Protein AF-A0A8T4LJY1-F1 (afdb_monomer_lite)

pLDDT: mean 81.95, std 10.61, range [46.09, 95.94]

Structure (mmCIF, N/CA/C/O backbone):
data_AF-A0A8T4LJY1-F1
#
_entry.id   AF-A0A8T4LJY1-F1
#
loop_
_atom_site.group_PDB
_atom_site.id
_atom_site.type_symbol
_atom_site.label_atom_id
_atom_site.label_alt_id
_atom_site.label_comp_id
_atom_site.label_asym_id
_atom_site.label_entity_id
_atom_site.label_seq_id
_atom_site.pdbx_PDB_ins_code
_atom_site.Cartn_x
_atom_site.Cartn_y
_atom_site.Cartn_z
_atom_site.occupancy
_atom_site.B_iso_or_equiv
_atom_site.auth_seq_id
_atom_site.auth_comp_id
_atom_site.auth_asym_id
_atom_site.auth_atom_id
_atom_site.pdbx_PDB_model_num
ATOM 1 N N . MET A 1 1 ? -2.243 -20.403 40.899 1.00 57.94 1 MET A N 1
ATOM 2 C CA . MET A 1 1 ? -3.491 -20.649 40.138 1.00 57.94 1 MET A CA 1
ATOM 3 C C . MET A 1 1 ? -4.524 -19.524 40.239 1.00 57.94 1 MET A C 1
ATOM 5 O O . MET A 1 1 ? -4.535 -18.719 39.328 1.00 57.94 1 MET A O 1
ATOM 9 N N . GLN A 1 2 ? -5.347 -19.365 41.292 1.00 60.19 2 GLN A N 1
ATOM 10 C CA . GLN A 1 2 ? -6.443 -18.359 41.253 1.00 60.19 2 GLN A CA 1
ATOM 11 C C . GLN A 1 2 ? -6.016 -16.874 41.193 1.00 60.19 2 GLN A C 1
ATOM 13 O O . GLN A 1 2 ? -6.820 -16.034 40.785 1.00 60.19 2 GLN A O 1
ATOM 18 N N . LYS A 1 3 ? -4.784 -16.526 41.600 1.00 62.94 3 LYS A N 1
ATOM 19 C CA . LYS A 1 3 ? -4.251 -15.155 41.474 1.00 62.94 3 LYS A CA 1
ATOM 20 C C . LYS A 1 3 ? -3.808 -14.835 40.042 1.00 62.94 3 LYS A C 1
ATOM 22 O O . LYS A 1 3 ? -4.249 -13.823 39.515 1.00 62.94 3 LYS A O 1
ATOM 27 N N . GLU A 1 4 ? -3.064 -15.735 39.393 1.00 66.62 4 GLU A N 1
ATOM 28 C CA . GLU A 1 4 ? -2.692 -15.605 37.973 1.00 66.62 4 GLU A CA 1
ATOM 29 C C . GLU A 1 4 ? -3.928 -15.485 37.086 1.00 66.62 4 GLU A C 1
ATOM 31 O O . GLU A 1 4 ? -4.027 -14.550 36.304 1.00 66.62 4 GLU A O 1
ATOM 36 N N . THR A 1 5 ? -4.921 -16.369 37.240 1.00 67.12 5 THR A N 1
ATOM 37 C CA . THR A 1 5 ? -6.132 -16.330 36.403 1.00 67.12 5 THR A CA 1
ATOM 38 C C . THR A 1 5 ? -6.880 -14.998 36.532 1.00 67.12 5 THR A C 1
ATOM 40 O O . THR A 1 5 ? -7.398 -14.491 35.542 1.00 67.12 5 THR A O 1
ATOM 43 N N . ARG A 1 6 ? -6.900 -14.386 37.726 1.00 69.38 6 ARG A N 1
ATOM 44 C CA . ARG A 1 6 ? -7.495 -13.055 37.933 1.00 69.38 6 ARG A CA 1
ATOM 45 C C . ARG A 1 6 ? -6.689 -11.946 37.258 1.00 69.38 6 ARG A C 1
ATOM 47 O O . ARG A 1 6 ? -7.280 -11.057 36.656 1.00 69.38 6 ARG A O 1
ATOM 54 N N . GLU A 1 7 ? -5.365 -12.014 37.328 1.00 64.56 7 GLU A N 1
ATOM 55 C CA . GLU A 1 7 ? -4.468 -11.078 36.643 1.00 64.56 7 GLU A CA 1
ATOM 56 C C . GLU A 1 7 ? -4.617 -11.140 35.119 1.00 64.56 7 GLU A C 1
ATOM 58 O O . GLU A 1 7 ? -4.731 -10.099 34.472 1.00 64.56 7 GLU A O 1
ATOM 63 N N . TYR A 1 8 ? -4.710 -12.346 34.550 1.00 60.50 8 TYR A N 1
ATOM 64 C CA . TYR A 1 8 ? -4.959 -12.543 33.120 1.00 60.50 8 TYR A CA 1
ATOM 65 C C . TYR A 1 8 ? -6.284 -11.907 32.671 1.00 60.50 8 TYR A C 1
ATOM 67 O O . TYR A 1 8 ? -6.311 -11.204 31.662 1.00 60.50 8 TYR A O 1
ATOM 75 N N . VAL A 1 9 ? -7.371 -12.086 33.432 1.00 63.09 9 VAL A N 1
ATOM 76 C CA . VAL A 1 9 ? -8.691 -11.509 33.104 1.00 63.09 9 VAL A CA 1
ATOM 77 C C . VAL A 1 9 ? -8.678 -9.978 33.194 1.00 63.09 9 VAL A C 1
ATOM 79 O O . VAL A 1 9 ? -9.158 -9.306 32.283 1.00 63.09 9 VAL A O 1
ATOM 82 N N . ILE A 1 10 ? -8.062 -9.411 34.237 1.00 64.81 10 ILE A N 1
ATOM 83 C CA . ILE A 1 10 ? -7.921 -7.951 34.396 1.00 64.81 10 ILE A CA 1
ATOM 84 C C . ILE A 1 10 ? -7.108 -7.344 33.243 1.00 64.81 10 ILE A C 1
ATOM 86 O O . ILE A 1 10 ? -7.405 -6.237 32.784 1.00 64.81 10 ILE A O 1
ATOM 90 N N . ASN A 1 11 ? -6.089 -8.058 32.759 1.00 68.38 11 ASN A N 1
ATOM 91 C CA . ASN A 1 11 ? -5.282 -7.612 31.630 1.00 68.38 11 ASN A CA 1
ATOM 92 C C . ASN A 1 11 ? -6.096 -7.607 30.324 1.00 68.38 11 ASN A C 1
ATOM 94 O O . ASN A 1 11 ? -6.055 -6.630 29.582 1.00 68.38 11 ASN A O 1
ATOM 98 N N . ILE A 1 12 ? -6.920 -8.634 30.090 1.00 66.44 12 ILE A N 1
ATOM 99 C CA . ILE A 1 12 ? -7.816 -8.707 28.922 1.00 66.44 12 ILE A CA 1
ATOM 100 C C . ILE A 1 12 ? -8.823 -7.549 28.934 1.00 66.44 12 ILE A C 1
ATOM 102 O O . ILE A 1 12 ? -8.996 -6.891 27.910 1.00 66.44 12 ILE A O 1
ATOM 106 N N . ASP A 1 13 ? -9.437 -7.243 30.080 1.00 71.31 13 ASP A N 1
ATOM 107 C CA . ASP A 1 13 ? -10.390 -6.129 30.200 1.00 71.31 13 ASP A CA 1
ATOM 108 C C . ASP A 1 13 ? -9.727 -4.764 29.971 1.00 71.31 13 ASP A C 1
ATOM 110 O O . ASP A 1 13 ? -10.302 -3.886 29.318 1.00 71.31 13 ASP A O 1
ATOM 114 N N . LYS A 1 14 ? -8.498 -4.576 30.469 1.00 66.94 14 LYS A N 1
ATOM 115 C CA . LYS A 1 14 ? -7.698 -3.374 30.189 1.00 66.94 14 LYS A CA 1
ATOM 116 C C . LYS A 1 14 ? -7.378 -3.245 28.704 1.00 66.94 14 LYS A C 1
ATOM 118 O O . LYS A 1 14 ? -7.569 -2.173 28.136 1.00 66.94 14 LYS A O 1
ATOM 123 N N . VAL A 1 15 ? -6.920 -4.325 28.075 1.00 68.75 15 VAL A N 1
ATOM 124 C CA . VAL A 1 15 ? -6.614 -4.360 26.640 1.00 68.75 15 VAL A CA 1
ATOM 125 C C . VAL A 1 15 ? -7.873 -4.066 25.822 1.00 68.75 15 VAL A C 1
ATOM 127 O O . VAL A 1 15 ? -7.833 -3.228 24.926 1.00 68.75 15 VAL A O 1
ATOM 130 N N . HIS A 1 16 ? -9.014 -4.658 26.176 1.00 70.81 16 HIS A N 1
ATOM 131 C CA . HIS A 1 16 ? -10.287 -4.429 25.496 1.00 70.81 16 HIS A CA 1
ATOM 132 C C . HIS A 1 16 ? -10.765 -2.973 25.623 1.00 70.81 16 HIS A C 1
ATOM 134 O O . HIS A 1 16 ? -11.165 -2.363 24.632 1.00 70.81 16 HIS A O 1
ATOM 140 N N . LYS A 1 17 ? -10.659 -2.375 26.820 1.00 71.50 17 LYS A N 1
ATOM 141 C CA . LYS A 1 17 ? -10.961 -0.948 27.035 1.00 71.50 17 LYS A CA 1
ATOM 142 C C . LYS A 1 17 ? -10.042 -0.024 26.242 1.00 71.50 17 LYS A C 1
ATOM 144 O O . LYS A 1 17 ? -10.520 0.965 25.695 1.00 71.50 17 LYS A O 1
ATOM 149 N N . ASN A 1 18 ? -8.753 -0.345 26.163 1.00 74.69 18 ASN A N 1
ATOM 150 C CA . ASN A 1 18 ? -7.801 0.442 25.385 1.00 74.69 18 ASN A CA 1
ATOM 151 C C . ASN A 1 18 ? -8.098 0.356 23.886 1.00 74.69 18 ASN A C 1
ATOM 153 O O . ASN A 1 18 ? -8.038 1.372 23.207 1.00 74.69 18 ASN A O 1
ATOM 157 N N . ILE A 1 19 ? -8.478 -0.819 23.375 1.00 72.00 19 ILE A N 1
ATOM 158 C CA . ILE A 1 19 ? -8.860 -0.992 21.967 1.00 72.00 19 ILE A CA 1
ATOM 159 C C . ILE A 1 19 ? -10.119 -0.186 21.641 1.00 72.00 19 ILE A C 1
ATOM 161 O O . ILE A 1 19 ? -10.154 0.456 20.603 1.00 72.00 19 ILE A O 1
ATOM 165 N N . LEU A 1 20 ? -11.120 -0.165 22.528 1.00 79.50 20 LEU A N 1
ATOM 166 C CA . LEU A 1 20 ? -12.352 0.615 22.352 1.00 79.50 20 LEU A CA 1
ATOM 167 C C . LEU A 1 20 ? -12.153 2.137 22.491 1.00 79.50 20 LEU A C 1
ATOM 169 O O . LEU A 1 20 ? -13.065 2.893 22.155 1.00 79.50 20 LEU A O 1
ATOM 173 N N . ASN A 1 21 ? -10.996 2.602 22.978 1.00 84.19 21 ASN A N 1
ATOM 174 C CA . ASN A 1 21 ? -10.687 4.027 23.047 1.00 84.19 21 ASN A CA 1
ATOM 175 C C . ASN A 1 21 ? -10.303 4.551 21.646 1.00 84.19 21 ASN A C 1
ATOM 177 O O . ASN A 1 21 ? -9.279 4.122 21.102 1.00 84.19 21 ASN A O 1
ATOM 181 N N . PRO A 1 22 ? -11.068 5.499 21.068 1.00 81.62 22 PRO A N 1
ATOM 182 C CA . PRO A 1 22 ? -10.813 6.007 19.722 1.00 81.62 22 PRO A CA 1
ATOM 183 C C . PRO A 1 22 ? -9.427 6.649 19.566 1.00 81.62 22 PRO A C 1
ATOM 185 O O . PRO A 1 22 ? -8.803 6.492 18.516 1.00 81.62 22 PRO A O 1
ATOM 188 N N . GLU A 1 23 ? -8.896 7.309 20.601 1.00 84.56 23 GLU A N 1
ATOM 189 C CA . GLU A 1 23 ? -7.562 7.920 20.524 1.00 84.56 23 GLU A CA 1
ATOM 190 C C . GLU A 1 23 ? -6.450 6.870 20.460 1.00 84.56 23 GLU A C 1
ATOM 192 O O . GLU A 1 23 ? -5.517 6.971 19.658 1.00 84.56 23 GLU A O 1
ATOM 197 N N . HIS A 1 24 ? -6.569 5.816 21.271 1.00 82.50 24 HIS A N 1
ATOM 198 C CA . HIS A 1 24 ? -5.594 4.733 21.276 1.00 82.50 24 HIS A CA 1
ATOM 199 C C . HIS A 1 24 ? -5.641 3.946 19.965 1.00 82.50 24 HIS A C 1
ATOM 201 O O . HIS A 1 24 ? -4.592 3.693 19.374 1.00 82.50 24 HIS A O 1
ATOM 207 N N . PHE A 1 25 ? -6.835 3.638 19.455 1.00 83.50 25 PHE A N 1
ATOM 208 C CA . PHE A 1 25 ? -6.995 2.976 18.163 1.00 83.50 25 PHE A CA 1
ATOM 209 C C . PHE A 1 25 ? -6.343 3.772 17.024 1.00 83.50 25 PHE A C 1
ATOM 211 O O . PHE A 1 25 ? -5.583 3.211 16.236 1.00 83.50 25 PHE A O 1
ATOM 218 N N . HIS A 1 26 ? -6.548 5.093 16.972 1.00 82.56 26 HIS A N 1
ATOM 219 C CA . HIS A 1 26 ? -5.915 5.940 15.958 1.00 82.56 26 HIS A CA 1
ATOM 220 C C . HIS A 1 26 ? -4.380 5.938 16.072 1.00 82.56 26 HIS A C 1
ATOM 222 O O . HIS A 1 26 ? -3.671 5.951 15.062 1.00 82.56 26 HIS A O 1
ATOM 228 N N . SER A 1 27 ? -3.850 5.859 17.297 1.00 81.69 27 SER A N 1
ATOM 229 C CA . SER A 1 27 ? -2.406 5.780 17.537 1.00 81.69 27 SER A CA 1
ATOM 230 C C . SER A 1 27 ? -1.759 4.507 16.963 1.00 81.69 27 SER A C 1
ATOM 232 O O . SER A 1 27 ? -0.613 4.575 16.513 1.00 81.69 27 SER A O 1
ATOM 234 N N . LEU A 1 28 ? -2.495 3.387 16.874 1.00 79.25 28 LEU A N 1
ATOM 235 C CA . LEU A 1 28 ? -2.008 2.112 16.316 1.00 79.25 28 LEU A CA 1
ATOM 236 C C . LEU A 1 28 ? -1.684 2.204 14.817 1.00 79.25 28 LEU A C 1
ATOM 238 O O . LEU A 1 28 ? -0.772 1.534 14.337 1.00 79.25 28 LEU A O 1
ATOM 242 N N . PHE A 1 29 ? -2.396 3.057 14.078 1.00 79.56 29 PHE A N 1
ATOM 243 C CA . PHE A 1 29 ? -2.190 3.264 12.638 1.00 79.56 29 PHE A CA 1
ATOM 244 C C . PHE A 1 29 ? -1.305 4.467 12.320 1.00 79.56 29 PHE A C 1
ATOM 246 O O . PHE A 1 29 ? -1.094 4.798 11.149 1.00 79.56 29 PHE A O 1
ATOM 253 N N . SER A 1 30 ? -0.771 5.134 13.344 1.00 77.25 30 SER A N 1
ATOM 254 C CA . SER A 1 30 ? 0.106 6.274 13.141 1.00 77.25 30 SER A CA 1
ATOM 255 C C . SER A 1 30 ? 1.349 5.858 12.351 1.00 77.25 30 SER A C 1
ATOM 257 O O . SER A 1 30 ? 2.101 4.962 12.738 1.00 77.25 30 SER A O 1
ATOM 259 N N . LYS A 1 31 ? 1.624 6.568 11.249 1.00 69.94 31 LYS A N 1
ATOM 260 C CA . LYS A 1 31 ? 2.803 6.346 10.385 1.00 69.94 31 LYS A CA 1
ATOM 261 C C . LYS A 1 31 ? 4.147 6.592 11.087 1.00 69.94 31 LYS A C 1
ATOM 263 O O . LYS A 1 31 ? 5.199 6.412 10.471 1.00 69.94 31 LYS A O 1
ATOM 268 N N . LYS A 1 32 ? 4.126 7.017 12.353 1.00 66.12 32 LYS A N 1
ATOM 269 C CA . LYS A 1 32 ? 5.299 7.408 13.141 1.00 66.12 32 LYS A CA 1
ATOM 270 C C . LYS A 1 32 ? 6.297 6.257 13.345 1.00 66.12 32 LYS A C 1
ATOM 272 O O . LYS A 1 32 ? 7.483 6.531 13.476 1.00 66.12 32 LYS A O 1
ATOM 277 N N . ASN A 1 33 ? 5.841 5.003 13.256 1.00 67.88 33 ASN A N 1
ATOM 278 C CA . ASN A 1 33 ? 6.659 3.803 13.484 1.00 67.88 33 ASN A CA 1
ATOM 279 C C . ASN A 1 33 ? 7.068 3.044 12.204 1.00 67.88 33 ASN A C 1
ATOM 281 O O . ASN A 1 33 ? 7.584 1.933 12.298 1.00 67.88 33 ASN A O 1
ATOM 285 N N . LEU A 1 34 ? 6.839 3.594 11.004 1.00 76.62 34 LEU A N 1
ATOM 286 C CA . LEU A 1 34 ? 7.250 2.917 9.766 1.00 76.62 34 LEU A CA 1
ATOM 287 C C . LEU A 1 34 ? 8.774 2.956 9.602 1.00 76.62 34 LEU A C 1
ATOM 289 O O . LEU A 1 34 ? 9.380 4.033 9.641 1.00 76.62 34 LEU A O 1
ATOM 293 N N . THR A 1 35 ? 9.381 1.795 9.347 1.00 82.88 35 THR A N 1
ATOM 294 C CA . THR A 1 35 ? 10.812 1.709 9.022 1.00 82.88 35 THR A CA 1
ATOM 295 C C . THR A 1 35 ? 11.110 2.378 7.675 1.00 82.88 35 THR A C 1
ATOM 297 O O . THR A 1 35 ? 10.218 2.584 6.848 1.00 82.88 35 THR A O 1
ATOM 300 N N . ILE A 1 36 ? 12.372 2.740 7.424 1.00 83.31 36 ILE A N 1
ATOM 301 C CA . ILE A 1 36 ? 12.763 3.414 6.172 1.00 83.31 36 ILE A CA 1
ATOM 302 C C . ILE A 1 36 ? 12.408 2.548 4.952 1.00 83.31 36 ILE A C 1
ATOM 304 O O . ILE A 1 36 ? 11.816 3.051 3.998 1.00 83.31 36 ILE A O 1
ATOM 308 N N . GLY A 1 37 ? 12.671 1.238 5.020 1.00 80.81 37 GLY A N 1
ATOM 309 C CA . GLY A 1 37 ? 12.302 0.297 3.956 1.00 80.81 37 GLY A CA 1
ATOM 310 C C . GLY A 1 37 ? 10.790 0.207 3.742 1.00 80.81 37 GLY A C 1
ATOM 311 O O . GLY A 1 37 ? 10.318 0.195 2.610 1.00 80.81 37 GLY A O 1
ATOM 312 N N . GLN A 1 38 ? 10.010 0.247 4.822 1.00 80.19 38 GLN A N 1
ATOM 313 C CA . GLN A 1 38 ? 8.551 0.258 4.756 1.00 80.19 38 GLN A CA 1
ATOM 314 C C . GLN A 1 38 ? 7.989 1.534 4.114 1.00 80.19 38 GLN A C 1
ATOM 316 O O . GLN A 1 38 ? 7.037 1.443 3.337 1.00 80.19 38 GLN A O 1
ATOM 321 N N . LYS A 1 39 ? 8.589 2.697 4.403 1.00 82.62 39 LYS A N 1
ATOM 322 C CA . LYS A 1 39 ? 8.241 3.974 3.761 1.00 82.62 39 LYS A CA 1
ATOM 323 C C . LYS A 1 39 ? 8.584 3.961 2.272 1.00 82.62 39 LYS A C 1
ATOM 325 O O . LYS A 1 39 ? 7.761 4.380 1.464 1.00 82.62 39 LYS A O 1
ATOM 330 N N . ALA A 1 40 ? 9.765 3.459 1.907 1.00 82.44 40 ALA A N 1
ATOM 331 C CA . ALA A 1 40 ? 10.183 3.340 0.512 1.00 82.44 40 ALA A CA 1
ATOM 332 C C . ALA A 1 40 ? 9.262 2.394 -0.279 1.00 82.44 40 ALA A C 1
ATOM 334 O O . ALA A 1 40 ? 8.814 2.749 -1.366 1.00 82.44 40 ALA A O 1
ATOM 335 N N . ALA A 1 41 ? 8.904 1.243 0.299 1.00 82.00 41 ALA A N 1
ATOM 336 C CA . ALA A 1 41 ? 7.959 0.294 -0.289 1.00 82.00 41 ALA A CA 1
ATOM 337 C C . ALA A 1 41 ? 6.569 0.910 -0.526 1.00 82.00 41 ALA A C 1
ATOM 339 O O . ALA A 1 41 ? 5.985 0.704 -1.588 1.00 82.00 41 ALA A O 1
ATOM 340 N N . ASP A 1 42 ? 6.052 1.705 0.420 1.00 80.56 42 ASP A N 1
ATOM 341 C CA . ASP A 1 42 ? 4.771 2.411 0.256 1.00 80.56 42 ASP A CA 1
ATOM 342 C C . ASP A 1 42 ? 4.805 3.428 -0.884 1.00 80.56 42 ASP A C 1
ATOM 344 O O . ASP A 1 42 ? 3.849 3.540 -1.651 1.00 80.56 42 ASP A O 1
ATOM 348 N N . ILE A 1 43 ? 5.899 4.182 -0.993 1.00 81.44 43 ILE A N 1
AT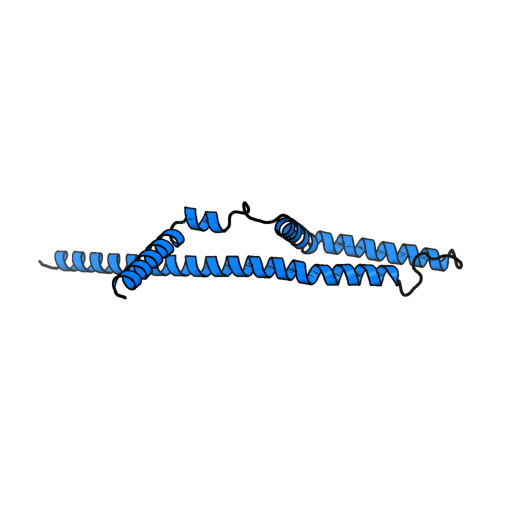OM 349 C CA . ILE A 1 43 ? 6.075 5.168 -2.062 1.00 81.44 43 ILE A CA 1
ATOM 350 C C . ILE A 1 43 ? 6.155 4.454 -3.410 1.00 81.44 43 ILE A C 1
ATOM 352 O O . ILE A 1 43 ? 5.445 4.832 -4.341 1.00 81.44 43 ILE A O 1
ATOM 356 N N . LEU A 1 44 ? 6.966 3.396 -3.498 1.00 81.25 44 LEU A N 1
ATOM 357 C CA . LEU A 1 44 ? 7.142 2.641 -4.732 1.00 81.25 44 LEU A CA 1
ATOM 358 C C . LEU A 1 44 ? 5.839 1.967 -5.170 1.00 81.25 44 LEU A C 1
ATOM 360 O O . LEU A 1 44 ? 5.490 2.050 -6.340 1.00 81.25 44 LEU A O 1
ATOM 364 N N . THR A 1 45 ? 5.083 1.375 -4.243 1.00 83.69 45 THR A N 1
ATOM 365 C CA . THR A 1 45 ? 3.796 0.725 -4.547 1.00 83.69 45 THR A CA 1
ATOM 366 C C . THR A 1 45 ? 2.765 1.738 -5.046 1.00 83.69 45 THR A C 1
ATOM 368 O O . THR A 1 45 ? 2.077 1.488 -6.033 1.00 83.69 45 THR A O 1
ATOM 371 N N . LYS A 1 46 ? 2.689 2.922 -4.423 1.00 82.94 46 LYS A N 1
ATOM 372 C CA . LYS A 1 46 ? 1.794 3.999 -4.877 1.00 82.94 46 LYS A CA 1
ATOM 373 C C . LYS A 1 46 ? 2.178 4.552 -6.244 1.00 82.94 46 LYS A C 1
ATOM 375 O O . LYS A 1 46 ? 1.297 4.886 -7.029 1.00 82.94 46 LYS A O 1
ATOM 380 N N . PHE A 1 47 ? 3.475 4.669 -6.512 1.00 82.38 47 PHE A N 1
ATOM 381 C CA . PHE A 1 47 ? 3.974 5.163 -7.789 1.00 82.38 47 PHE A CA 1
ATOM 382 C C . PHE A 1 47 ? 3.768 4.135 -8.908 1.00 82.38 47 PHE A C 1
ATOM 384 O O . PHE A 1 47 ? 3.200 4.468 -9.944 1.00 82.38 47 PHE A O 1
ATOM 391 N N . ALA A 1 48 ? 4.142 2.876 -8.667 1.00 80.94 48 ALA A N 1
ATOM 392 C CA . ALA A 1 48 ? 3.991 1.776 -9.616 1.00 80.94 48 ALA A CA 1
ATOM 393 C C . ALA A 1 48 ? 2.519 1.431 -9.909 1.00 80.94 48 ALA A C 1
ATOM 395 O O . ALA A 1 48 ? 2.203 1.008 -11.016 1.00 80.94 48 ALA A O 1
ATOM 396 N N . GLY A 1 49 ? 1.609 1.649 -8.952 1.00 79.56 49 GLY A N 1
ATOM 397 C CA . GLY A 1 49 ? 0.166 1.447 -9.127 1.00 79.56 49 GLY A CA 1
ATOM 398 C C . GLY A 1 49 ? -0.573 2.583 -9.849 1.00 79.56 49 G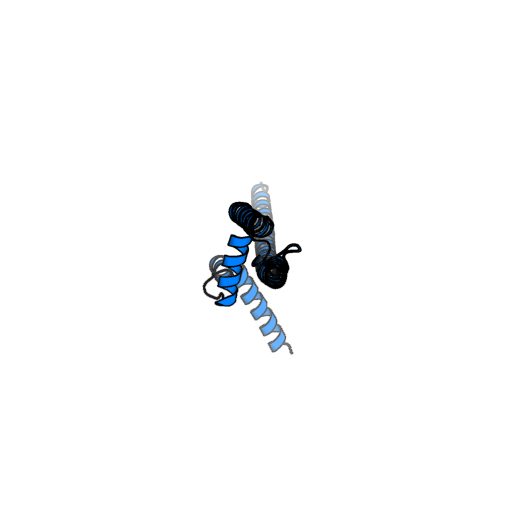LY A C 1
ATOM 399 O O . GLY A 1 49 ? -1.790 2.511 -10.003 1.00 79.56 49 GLY A O 1
ATOM 400 N N . SER A 1 50 ? 0.118 3.650 -10.264 1.00 89.69 50 SER A N 1
ATOM 401 C CA . SER A 1 50 ? -0.507 4.792 -10.939 1.00 89.69 50 SER A CA 1
ATOM 402 C C . SER A 1 50 ? -0.694 4.543 -12.438 1.00 89.69 50 SER A C 1
ATOM 404 O O . SER A 1 50 ? 0.242 4.165 -13.141 1.00 89.69 50 SER A O 1
ATOM 406 N N . TRP A 1 51 ? -1.879 4.865 -12.962 1.00 89.81 51 TRP A N 1
ATOM 407 C CA . TRP A 1 51 ? -2.173 4.813 -14.400 1.00 89.81 51 TRP A CA 1
ATOM 408 C C . TRP A 1 51 ? -1.214 5.667 -15.238 1.00 89.81 51 TRP A C 1
ATOM 410 O O . TRP A 1 51 ? -0.788 5.256 -16.315 1.00 89.81 51 TRP A O 1
ATOM 420 N N . THR A 1 52 ? -0.811 6.829 -14.721 1.00 88.81 52 THR A N 1
ATOM 421 C CA . THR A 1 52 ? 0.137 7.719 -15.401 1.00 88.81 52 THR A CA 1
ATOM 422 C C . THR A 1 52 ? 1.525 7.086 -15.525 1.00 88.81 52 THR A C 1
ATOM 424 O O . THR A 1 52 ? 2.187 7.261 -16.546 1.00 88.81 52 THR A O 1
ATOM 427 N N . PHE A 1 53 ? 1.962 6.316 -14.521 1.00 88.62 53 PHE A N 1
ATOM 428 C CA . PHE A 1 53 ? 3.250 5.619 -14.558 1.00 88.62 53 PHE A CA 1
ATOM 429 C C . PHE A 1 53 ? 3.268 4.542 -15.644 1.00 88.62 53 PHE A C 1
ATOM 431 O O . PHE A 1 53 ? 4.215 4.489 -16.422 1.00 88.62 53 PHE A O 1
ATOM 438 N N . ILE A 1 54 ? 2.199 3.745 -15.745 1.00 89.38 54 ILE A N 1
ATOM 439 C CA . ILE A 1 54 ? 2.069 2.683 -16.755 1.00 89.38 54 ILE A CA 1
ATOM 440 C C . ILE A 1 54 ? 2.195 3.262 -18.171 1.00 89.38 54 ILE A C 1
ATOM 442 O O . ILE A 1 54 ? 2.932 2.724 -18.997 1.00 89.38 54 ILE A O 1
ATOM 446 N N . ILE A 1 55 ? 1.524 4.387 -18.440 1.00 92.56 55 ILE A N 1
ATOM 447 C CA . ILE A 1 55 ? 1.555 5.048 -19.752 1.00 92.56 55 ILE A CA 1
ATOM 448 C C . ILE A 1 55 ? 2.963 5.568 -20.073 1.00 92.56 55 ILE A C 1
ATOM 450 O O . ILE A 1 55 ? 3.490 5.285 -21.148 1.00 92.56 55 ILE A O 1
ATOM 454 N N . ILE A 1 56 ? 3.597 6.295 -19.146 1.00 92.75 56 ILE A N 1
ATOM 455 C CA . ILE A 1 56 ? 4.951 6.840 -19.346 1.00 92.75 56 ILE A CA 1
ATOM 456 C C . ILE A 1 56 ? 5.972 5.712 -19.531 1.00 92.75 56 ILE A C 1
ATOM 458 O O . ILE A 1 56 ? 6.802 5.773 -20.436 1.00 92.75 56 ILE A O 1
ATOM 462 N N . PHE A 1 57 ? 5.897 4.668 -18.705 1.00 90.06 57 PHE A N 1
ATOM 463 C CA . PHE A 1 57 ? 6.780 3.509 -18.792 1.00 90.06 57 PHE A CA 1
ATOM 464 C C . PHE A 1 57 ? 6.641 2.806 -20.148 1.00 90.06 57 PHE A C 1
ATOM 466 O O . PHE A 1 57 ? 7.646 2.546 -20.807 1.00 90.06 57 PHE A O 1
ATOM 473 N N . GLY A 1 58 ? 5.409 2.593 -20.623 1.00 91.81 58 GLY A N 1
ATOM 474 C CA . GLY A 1 58 ? 5.145 2.036 -21.951 1.00 91.81 58 GLY A CA 1
ATOM 475 C C . GLY A 1 58 ? 5.717 2.887 -23.091 1.00 91.81 58 GLY A C 1
ATOM 476 O O . GLY A 1 58 ? 6.338 2.346 -24.005 1.00 91.81 58 GLY A O 1
ATOM 477 N N . LEU A 1 59 ? 5.584 4.216 -23.021 1.00 94.69 59 LEU A N 1
ATOM 478 C CA . LEU A 1 59 ? 6.163 5.126 -24.018 1.00 94.69 59 LEU A CA 1
ATOM 479 C C . LEU A 1 59 ? 7.694 5.052 -24.056 1.00 94.69 59 LEU A C 1
ATOM 481 O O . LEU A 1 59 ? 8.274 5.030 -25.140 1.00 94.69 59 LEU A O 1
ATOM 485 N N . ILE A 1 60 ? 8.348 4.971 -22.894 1.00 91.12 60 ILE A N 1
ATOM 486 C CA . ILE A 1 60 ? 9.806 4.815 -22.803 1.00 91.12 60 ILE A CA 1
ATOM 487 C C . ILE A 1 60 ? 10.249 3.490 -23.433 1.00 91.12 60 ILE A C 1
ATOM 489 O O . ILE A 1 60 ? 11.227 3.474 -24.179 1.00 91.12 60 ILE A O 1
ATOM 493 N N . LEU A 1 61 ? 9.520 2.393 -23.192 1.00 90.25 61 LEU A N 1
ATOM 494 C CA . LEU A 1 61 ? 9.815 1.098 -23.815 1.00 90.25 61 LEU A CA 1
ATOM 495 C C . LEU A 1 61 ? 9.690 1.160 -25.341 1.00 90.25 61 LEU A C 1
ATOM 497 O O . LEU A 1 61 ? 10.585 0.701 -26.049 1.00 90.25 61 LEU A O 1
ATOM 501 N N . ILE A 1 62 ? 8.619 1.768 -25.854 1.00 90.44 62 ILE A N 1
ATOM 502 C CA . ILE A 1 62 ? 8.424 1.952 -27.299 1.00 90.44 62 ILE A CA 1
ATOM 503 C C . ILE A 1 62 ? 9.563 2.796 -27.883 1.00 90.44 62 ILE A C 1
ATOM 505 O O . ILE A 1 62 ? 10.146 2.423 -28.900 1.00 90.44 62 ILE A O 1
ATOM 509 N N . LEU A 1 63 ? 9.933 3.896 -27.222 1.00 91.38 63 LEU A N 1
ATOM 510 C CA . LEU A 1 63 ? 11.037 4.754 -27.650 1.00 91.38 63 LEU A CA 1
ATOM 511 C C . LEU A 1 63 ? 12.379 4.005 -27.660 1.00 91.38 63 LEU A C 1
ATOM 513 O O . LEU A 1 63 ? 13.174 4.185 -28.585 1.00 91.38 63 LEU A O 1
ATOM 517 N N . TRP A 1 64 ? 12.623 3.142 -26.672 1.00 86.50 64 TRP A N 1
ATOM 518 C CA . TRP A 1 64 ? 13.824 2.309 -26.596 1.00 86.50 64 TRP A CA 1
ATOM 519 C C . TRP A 1 64 ? 13.903 1.317 -27.756 1.00 86.50 64 TRP A C 1
ATOM 521 O O . TRP A 1 64 ? 14.946 1.210 -28.406 1.00 86.50 64 TRP A O 1
ATOM 531 N N . VAL A 1 65 ? 12.792 0.634 -28.051 1.00 85.62 65 VAL A N 1
ATOM 532 C CA . VAL A 1 65 ? 12.685 -0.316 -29.167 1.00 85.62 65 VAL A CA 1
ATOM 533 C C . VAL A 1 65 ? 12.874 0.396 -30.506 1.00 85.62 65 VAL A C 1
ATOM 535 O O . VAL A 1 65 ? 13.635 -0.086 -31.341 1.00 85.62 65 VAL A O 1
ATOM 538 N N . ILE A 1 66 ? 12.251 1.564 -30.707 1.00 87.50 66 ILE A N 1
ATOM 539 C CA . ILE A 1 66 ? 12.407 2.356 -31.939 1.00 87.50 66 ILE A CA 1
ATOM 540 C C . ILE A 1 66 ? 13.854 2.826 -32.100 1.00 87.50 66 ILE A C 1
ATOM 542 O O . ILE A 1 66 ? 14.417 2.691 -33.183 1.00 87.50 66 ILE A O 1
ATOM 546 N N . THR A 1 67 ? 14.472 3.348 -31.037 1.00 84.50 67 THR A N 1
ATOM 547 C CA . THR A 1 67 ? 15.849 3.861 -31.087 1.00 84.50 67 THR A CA 1
ATOM 548 C C . THR A 1 67 ? 16.837 2.741 -31.404 1.00 84.50 67 THR A C 1
ATOM 550 O O . THR A 1 67 ? 17.633 2.890 -32.328 1.00 84.50 67 THR A O 1
ATOM 553 N N . ASN A 1 68 ? 16.754 1.598 -30.711 1.00 83.12 68 ASN A N 1
ATOM 554 C CA . ASN A 1 68 ? 17.637 0.454 -30.961 1.00 83.12 68 ASN A CA 1
ATOM 555 C C . ASN A 1 68 ? 17.356 -0.214 -32.314 1.00 83.12 68 ASN A C 1
ATOM 557 O O . ASN A 1 68 ? 18.296 -0.567 -33.021 1.00 83.12 68 ASN A O 1
ATOM 561 N N . GLY A 1 69 ? 16.088 -0.325 -32.722 1.00 79.94 69 GLY A N 1
ATOM 562 C CA . GLY A 1 69 ? 15.707 -0.845 -34.036 1.00 79.94 69 GLY A CA 1
ATOM 563 C C . GLY A 1 69 ? 16.194 0.043 -35.185 1.00 79.94 69 GLY A C 1
ATOM 564 O O . GLY A 1 69 ? 16.747 -0.455 -36.163 1.00 79.94 69 GLY A O 1
ATOM 565 N N . TYR A 1 70 ? 16.071 1.366 -35.054 1.00 78.25 70 TYR A N 1
ATOM 566 C CA . TYR A 1 70 ? 16.597 2.317 -36.035 1.00 78.25 70 TYR A CA 1
ATOM 567 C C . TYR A 1 70 ? 18.130 2.288 -36.097 1.00 78.25 70 TYR A C 1
ATOM 569 O O . TYR A 1 70 ? 18.696 2.318 -37.192 1.00 78.25 70 TYR A O 1
ATOM 577 N N . PHE A 1 71 ? 18.807 2.170 -34.948 1.00 74.19 71 PHE A N 1
ATOM 578 C CA . PHE A 1 71 ? 20.262 2.001 -34.892 1.00 74.19 71 PHE A CA 1
ATOM 579 C C . PHE A 1 71 ? 20.712 0.698 -35.564 1.00 74.19 71 PHE A C 1
ATOM 581 O O . PHE A 1 71 ? 21.678 0.715 -36.317 1.00 74.19 71 PHE A O 1
ATOM 588 N N . LEU A 1 72 ? 19.978 -0.402 -35.371 1.00 68.62 72 LEU A N 1
ATOM 589 C CA . LEU A 1 72 ? 20.251 -1.689 -36.014 1.00 68.62 72 LEU A CA 1
ATOM 590 C C . LEU A 1 72 ? 20.120 -1.617 -37.544 1.00 68.62 72 LEU A C 1
ATOM 592 O O . LEU A 1 72 ? 20.957 -2.157 -38.261 1.00 68.62 72 LEU A O 1
ATOM 596 N N . ILE A 1 73 ? 19.091 -0.925 -38.048 1.00 69.38 73 ILE A N 1
ATOM 597 C CA . ILE A 1 73 ? 18.835 -0.796 -39.492 1.00 69.38 73 ILE A CA 1
ATOM 598 C C . ILE A 1 73 ? 19.843 0.151 -40.164 1.00 69.38 73 ILE A C 1
ATOM 600 O O . ILE A 1 73 ? 20.259 -0.103 -41.293 1.00 69.38 73 ILE A O 1
ATOM 604 N N . LYS A 1 74 ? 20.242 1.249 -39.503 1.00 66.31 74 LYS A N 1
ATOM 605 C CA . LYS A 1 74 ? 21.150 2.255 -40.089 1.00 66.31 74 LYS A CA 1
ATOM 606 C C . LYS A 1 74 ? 22.636 2.008 -39.839 1.00 66.31 74 LYS A C 1
ATOM 608 O O . LYS A 1 74 ? 23.453 2.425 -40.654 1.00 66.31 74 LYS A O 1
ATOM 613 N N . TRP A 1 75 ? 22.991 1.378 -38.726 1.00 62.28 75 TRP A N 1
ATOM 614 C CA . TRP A 1 75 ? 24.362 1.147 -38.277 1.00 62.28 75 TRP A CA 1
ATOM 615 C C . TRP A 1 75 ? 24.557 -0.358 -38.051 1.00 62.28 75 TRP A C 1
ATOM 617 O O . TRP A 1 75 ? 24.568 -0.857 -36.929 1.00 62.28 75 TRP A O 1
ATOM 627 N N . TYR A 1 76 ? 24.728 -1.091 -39.155 1.00 56.88 76 TYR A N 1
ATOM 628 C CA . TYR A 1 76 ? 24.833 -2.560 -39.205 1.00 56.88 76 TYR A CA 1
ATOM 629 C C . TYR A 1 76 ? 25.979 -3.158 -38.351 1.00 56.88 76 TYR A C 1
ATOM 631 O O . TYR A 1 76 ? 26.070 -4.372 -38.211 1.00 56.88 76 TYR A O 1
ATOM 639 N N . GLN A 1 77 ? 26.865 -2.336 -37.770 1.00 57.06 77 GLN A N 1
ATOM 640 C CA . GLN A 1 77 ? 28.046 -2.782 -37.015 1.00 57.06 77 GLN A CA 1
ATOM 641 C C . GLN A 1 77 ? 28.051 -2.431 -35.514 1.00 57.06 77 GLN A C 1
ATOM 643 O O . GLN A 1 77 ? 29.065 -2.654 -34.858 1.00 57.06 77 GLN A O 1
ATOM 648 N N . GLY A 1 78 ? 26.963 -1.912 -34.929 1.00 59.62 78 GLY A N 1
ATOM 649 C CA . GLY A 1 78 ? 27.009 -1.544 -33.505 1.00 59.62 78 GLY A CA 1
ATOM 650 C C . GLY A 1 78 ? 25.689 -1.126 -32.872 1.00 59.62 78 GLY A C 1
ATOM 651 O O . GLY A 1 78 ? 25.607 -0.040 -32.303 1.00 59.62 78 GLY A O 1
ATOM 652 N N . ALA A 1 79 ? 24.648 -1.957 -32.955 1.00 63.16 79 ALA A N 1
ATOM 653 C CA . ALA A 1 79 ? 23.468 -1.748 -32.118 1.00 63.16 79 ALA A CA 1
ATOM 654 C C . ALA A 1 79 ? 23.813 -2.047 -30.647 1.00 63.16 79 ALA A C 1
ATOM 656 O O . ALA A 1 79 ? 24.381 -3.094 -30.344 1.00 63.16 79 ALA A O 1
ATOM 657 N N . PHE A 1 80 ? 23.468 -1.123 -29.746 1.00 68.81 80 PHE A N 1
ATOM 658 C CA . PHE A 1 80 ? 23.703 -1.259 -28.303 1.00 68.81 80 PHE A CA 1
ATOM 659 C C . PHE A 1 80 ? 22.899 -2.425 -27.692 1.00 68.81 80 PHE A C 1
ATOM 661 O O . PHE A 1 80 ? 23.410 -3.120 -26.820 1.00 68.81 80 PHE A O 1
ATOM 668 N N . ASP A 1 81 ? 21.678 -2.674 -28.190 1.00 76.50 81 ASP A N 1
ATOM 669 C CA . ASP A 1 81 ? 20.829 -3.819 -27.821 1.00 76.50 81 ASP A CA 1
ATOM 670 C C . ASP A 1 81 ? 20.128 -4.408 -29.073 1.00 76.50 81 ASP A C 1
ATOM 672 O O . ASP A 1 81 ? 19.012 -4.000 -29.415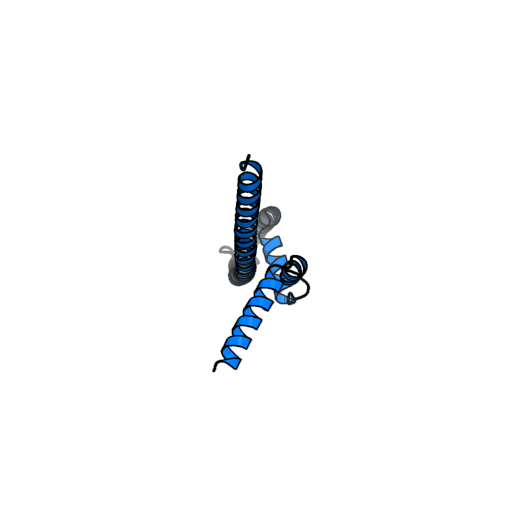 1.00 76.50 81 ASP A O 1
ATOM 676 N N . PRO A 1 82 ? 20.787 -5.314 -29.827 1.00 73.50 82 PRO A N 1
ATOM 677 C CA . PRO A 1 82 ? 20.202 -5.963 -31.001 1.00 73.50 82 PRO A CA 1
ATOM 678 C C . PRO A 1 82 ? 18.991 -6.828 -30.633 1.00 73.50 82 PRO A C 1
ATOM 680 O O . PRO A 1 82 ? 18.927 -7.403 -29.545 1.00 73.50 82 PRO A O 1
ATOM 683 N N . TYR A 1 83 ? 18.049 -6.992 -31.567 1.00 67.81 83 TYR A N 1
ATOM 684 C CA . TYR A 1 83 ? 16.950 -7.953 -31.415 1.00 67.81 83 TYR A CA 1
ATOM 685 C C . TYR A 1 83 ? 17.536 -9.348 -31.119 1.00 67.81 83 TYR A C 1
ATOM 687 O O . TYR A 1 83 ? 18.375 -9.798 -31.906 1.00 67.81 83 TYR A O 1
ATOM 695 N N . PRO A 1 84 ? 17.179 -10.030 -30.007 1.00 70.56 84 PRO A N 1
ATOM 696 C CA . PRO A 1 84 ? 15.922 -9.978 -29.239 1.00 70.56 84 PRO A CA 1
ATOM 697 C C . PRO A 1 84 ? 15.880 -9.081 -27.968 1.00 70.56 84 PRO A C 1
ATOM 699 O O . PRO A 1 84 ? 15.090 -9.358 -27.068 1.00 70.56 84 PRO A O 1
ATOM 702 N N . PHE A 1 85 ? 16.670 -8.003 -27.882 1.00 82.12 85 PHE A N 1
ATOM 703 C CA . PHE A 1 85 ? 16.706 -7.035 -26.762 1.00 82.12 85 PHE A CA 1
ATOM 704 C C . PHE A 1 85 ? 17.061 -7.654 -25.396 1.00 82.12 85 PHE A C 1
ATOM 706 O O . PHE A 1 85 ? 16.269 -7.648 -24.445 1.00 82.12 85 PHE A O 1
ATOM 713 N N . ILE A 1 86 ? 18.263 -8.226 -25.287 1.00 83.62 86 ILE A N 1
ATOM 714 C CA . ILE A 1 86 ? 18.699 -8.960 -24.090 1.00 83.62 86 ILE A CA 1
ATOM 715 C C . ILE A 1 86 ? 18.810 -8.055 -22.857 1.00 83.62 86 ILE A C 1
ATOM 717 O O . ILE A 1 86 ? 18.447 -8.474 -21.754 1.00 83.62 86 ILE A O 1
ATOM 721 N N . LEU A 1 87 ? 19.263 -6.809 -23.032 1.00 84.19 87 LEU A N 1
ATOM 722 C CA . LEU A 1 87 ? 19.436 -5.867 -21.925 1.00 84.19 87 LEU A CA 1
ATOM 723 C C . LEU A 1 87 ? 18.084 -5.394 -21.394 1.00 84.19 87 LEU A C 1
ATOM 725 O O . LEU A 1 87 ? 17.872 -5.369 -20.178 1.00 84.19 87 LEU A O 1
ATOM 729 N N . LEU A 1 88 ? 17.151 -5.081 -22.297 1.00 87.06 88 LEU A N 1
ATOM 730 C CA . LEU A 1 88 ? 15.789 -4.714 -21.923 1.00 87.06 88 LEU A CA 1
ATOM 731 C C . LEU A 1 88 ? 15.101 -5.849 -21.158 1.00 87.06 88 LEU A C 1
ATOM 733 O O . LEU A 1 88 ? 14.505 -5.623 -20.104 1.00 87.06 88 LEU A O 1
ATOM 737 N N . ASN A 1 89 ? 15.220 -7.077 -21.661 1.00 88.75 89 ASN A N 1
ATOM 738 C CA . ASN A 1 89 ? 14.613 -8.245 -21.037 1.00 88.75 89 ASN A CA 1
ATOM 739 C C . ASN A 1 89 ? 15.185 -8.519 -19.635 1.00 88.75 89 ASN A C 1
ATOM 741 O O . ASN A 1 89 ? 14.436 -8.810 -18.697 1.00 88.75 89 ASN A O 1
ATOM 745 N N . LEU A 1 90 ? 16.504 -8.371 -19.466 1.00 88.12 90 LEU A N 1
ATOM 746 C CA . LEU A 1 90 ? 17.163 -8.506 -18.168 1.00 88.12 90 LEU A CA 1
ATOM 747 C C . LEU A 1 90 ? 16.651 -7.460 -17.169 1.00 88.12 90 LEU A C 1
ATOM 749 O O . LEU A 1 90 ? 16.316 -7.792 -16.030 1.00 88.12 90 LEU A O 1
ATOM 753 N N . PHE A 1 91 ? 16.556 -6.202 -17.602 1.00 88.94 91 PHE A N 1
ATOM 754 C CA . PHE A 1 91 ? 16.096 -5.107 -16.755 1.00 88.94 91 PHE A CA 1
ATOM 755 C C . PHE A 1 91 ? 14.635 -5.287 -16.325 1.00 88.94 91 PHE A C 1
ATOM 757 O O . PHE A 1 91 ? 14.324 -5.174 -15.139 1.00 88.94 91 PHE A O 1
ATOM 764 N N . LEU A 1 92 ? 13.749 -5.640 -17.261 1.00 90.31 92 LEU A N 1
ATOM 765 C CA . LEU A 1 92 ? 12.339 -5.912 -16.974 1.00 90.31 92 LEU A CA 1
ATOM 766 C C . LEU A 1 92 ? 12.161 -7.092 -16.014 1.00 90.31 92 LEU A C 1
ATOM 768 O O . LEU A 1 92 ? 11.363 -7.005 -15.081 1.00 90.31 92 LEU A O 1
ATOM 772 N N . SER A 1 93 ? 12.938 -8.163 -16.194 1.00 92.00 93 SER A N 1
ATOM 773 C CA . SER A 1 93 ? 12.897 -9.334 -15.311 1.00 92.00 93 SER A CA 1
ATOM 774 C C . SER A 1 93 ? 13.349 -8.990 -13.890 1.00 92.00 93 SER A C 1
ATOM 776 O O . SER A 1 93 ? 12.705 -9.386 -12.919 1.00 92.00 93 SER A O 1
ATOM 778 N N . CYS A 1 94 ? 14.418 -8.199 -13.753 1.00 91.00 94 CYS A N 1
ATOM 779 C CA . CYS A 1 94 ? 14.902 -7.726 -12.455 1.00 91.00 94 CYS A CA 1
ATOM 780 C C . CYS A 1 94 ? 13.876 -6.813 -11.761 1.00 91.00 94 CYS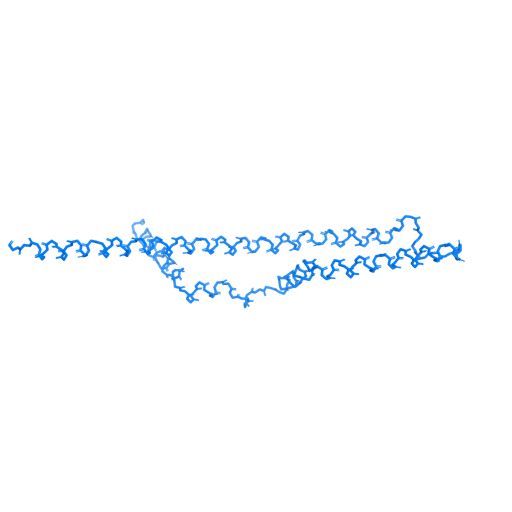 A C 1
ATOM 782 O O . CYS A 1 94 ? 13.575 -6.993 -10.578 1.00 91.00 94 CYS A O 1
ATOM 784 N N . LEU A 1 95 ? 13.277 -5.878 -12.508 1.00 89.94 95 LEU A N 1
ATOM 785 C CA . LEU A 1 95 ? 12.207 -5.022 -11.999 1.00 89.94 95 LEU A CA 1
ATOM 786 C C . LEU A 1 95 ? 11.013 -5.844 -11.505 1.00 89.94 95 LEU A C 1
ATOM 788 O O . LEU A 1 95 ? 10.545 -5.617 -10.391 1.00 89.94 95 LEU A O 1
ATOM 792 N N . ALA A 1 96 ? 10.544 -6.811 -12.295 1.00 88.69 96 ALA A N 1
ATOM 793 C CA . ALA A 1 96 ? 9.425 -7.671 -11.921 1.00 88.69 96 ALA A CA 1
ATOM 794 C C . ALA A 1 96 ? 9.735 -8.511 -10.668 1.00 88.69 96 ALA A C 1
ATOM 796 O O . ALA A 1 96 ? 8.900 -8.606 -9.765 1.00 88.69 96 ALA A O 1
ATOM 797 N N . ALA A 1 97 ? 10.951 -9.061 -10.574 1.00 91.81 97 ALA A N 1
ATOM 798 C CA . ALA A 1 97 ? 11.388 -9.866 -9.434 1.00 91.81 97 ALA A CA 1
ATOM 799 C C . ALA A 1 97 ? 11.383 -9.078 -8.114 1.00 91.81 97 ALA A C 1
ATOM 801 O O . ALA A 1 97 ? 11.004 -9.620 -7.078 1.00 91.81 97 ALA A O 1
ATOM 802 N N . ILE A 1 98 ? 11.765 -7.797 -8.142 1.00 88.38 98 ILE A N 1
ATOM 803 C CA . ILE A 1 98 ? 11.765 -6.928 -6.954 1.00 88.38 98 ILE A CA 1
ATOM 804 C C . ILE A 1 98 ? 10.358 -6.386 -6.647 1.00 88.38 98 ILE A C 1
ATOM 806 O O . ILE A 1 98 ? 10.019 -6.166 -5.483 1.00 88.38 98 ILE A O 1
ATOM 810 N N . GLN A 1 99 ? 9.513 -6.194 -7.663 1.00 87.38 99 GLN A N 1
ATOM 811 C CA . GLN A 1 99 ? 8.157 -5.671 -7.481 1.00 87.38 99 GLN A CA 1
ATOM 812 C C . GLN A 1 99 ? 7.261 -6.618 -6.676 1.00 87.38 99 GLN A C 1
ATOM 814 O O . GLN A 1 99 ? 6.584 -6.160 -5.756 1.00 87.38 99 GLN A O 1
ATOM 819 N N . ALA A 1 100 ? 7.269 -7.923 -6.966 1.00 88.25 100 ALA A N 1
ATOM 820 C CA . ALA A 1 100 ? 6.357 -8.869 -6.315 1.00 88.25 100 ALA A CA 1
ATOM 821 C C . ALA A 1 100 ? 6.514 -8.931 -4.774 1.00 88.25 100 ALA A C 1
ATOM 823 O O . ALA A 1 100 ? 5.503 -8.806 -4.080 1.00 88.25 100 ALA A O 1
ATOM 824 N N . PRO A 1 101 ? 7.729 -9.023 -4.193 1.00 87.31 101 PRO A N 1
ATOM 825 C CA . PRO A 1 101 ? 7.922 -8.971 -2.743 1.00 87.31 101 PRO A CA 1
ATOM 826 C C . PRO A 1 101 ? 7.536 -7.627 -2.122 1.00 87.31 101 PRO A C 1
ATOM 828 O O . PRO A 1 101 ? 6.984 -7.603 -1.028 1.00 87.31 101 PRO A O 1
ATOM 831 N N . ILE A 1 102 ? 7.800 -6.506 -2.803 1.00 85.94 102 ILE A N 1
ATOM 832 C CA . ILE A 1 102 ? 7.451 -5.170 -2.296 1.00 85.94 102 ILE A CA 1
ATOM 833 C C . ILE A 1 102 ? 5.933 -5.004 -2.229 1.00 85.94 102 ILE A C 1
ATOM 835 O O . ILE A 1 102 ? 5.405 -4.558 -1.206 1.00 85.94 102 ILE A O 1
ATOM 839 N N . ILE A 1 103 ? 5.237 -5.411 -3.293 1.00 87.50 103 ILE A N 1
ATOM 840 C CA . ILE A 1 103 ? 3.777 -5.422 -3.341 1.00 87.50 103 ILE A CA 1
ATOM 841 C C . ILE A 1 103 ? 3.241 -6.347 -2.245 1.00 87.50 103 ILE A C 1
ATOM 843 O O . ILE A 1 103 ? 2.377 -5.924 -1.483 1.00 87.50 103 ILE A O 1
ATOM 847 N N . LEU A 1 104 ? 3.795 -7.555 -2.090 1.00 87.69 104 LEU A N 1
ATOM 848 C CA . LEU A 1 104 ? 3.373 -8.507 -1.059 1.00 87.69 104 LEU A CA 1
ATOM 849 C C . LEU A 1 104 ? 3.602 -7.973 0.363 1.00 87.69 104 LEU A C 1
ATOM 851 O O . LEU A 1 104 ? 2.746 -8.140 1.225 1.00 87.69 104 LEU A O 1
ATOM 855 N N . MET A 1 105 ? 4.719 -7.289 0.624 1.00 84.06 105 MET A N 1
ATOM 856 C CA . MET A 1 105 ? 4.991 -6.661 1.923 1.00 84.06 105 MET A CA 1
ATOM 857 C C . MET A 1 105 ? 4.018 -5.514 2.219 1.00 84.06 105 MET A C 1
ATOM 859 O O . MET A 1 105 ? 3.564 -5.374 3.356 1.00 84.06 105 MET A O 1
ATOM 863 N N . SER A 1 106 ? 3.689 -4.699 1.212 1.00 83.75 106 SER A N 1
ATOM 864 C CA . SER A 1 106 ? 2.682 -3.641 1.342 1.00 83.75 106 SER A CA 1
ATOM 865 C C . SER A 1 106 ? 1.296 -4.243 1.599 1.00 83.75 106 SER A C 1
ATOM 867 O O . SER A 1 106 ? 0.624 -3.843 2.547 1.00 83.75 106 SER A O 1
ATOM 869 N N . GLN A 1 107 ? 0.923 -5.280 0.843 1.00 87.44 107 GLN A N 1
ATOM 870 C CA . GLN A 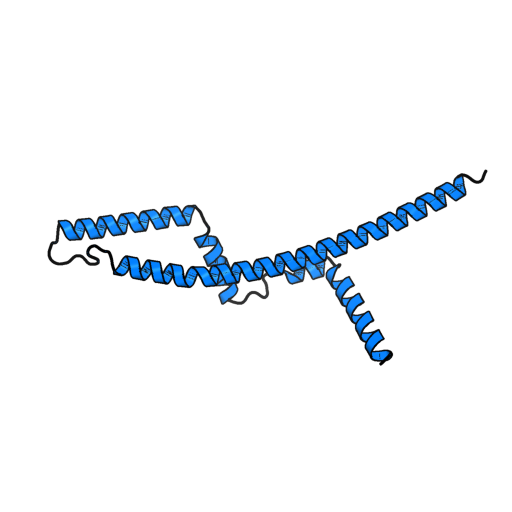1 107 ? -0.333 -6.013 1.007 1.00 87.44 107 GLN A CA 1
ATOM 871 C C . GLN A 1 107 ? -0.448 -6.685 2.378 1.00 87.44 107 GLN A C 1
ATOM 873 O O . GLN A 1 107 ? -1.477 -6.537 3.029 1.00 87.44 107 GLN A O 1
ATOM 878 N N . ASN A 1 108 ? 0.595 -7.372 2.854 1.00 88.19 108 ASN A N 1
ATOM 879 C CA . ASN A 1 108 ? 0.589 -8.018 4.167 1.00 88.19 108 ASN A CA 1
ATOM 880 C C . ASN A 1 108 ? 0.336 -6.994 5.285 1.00 88.19 108 ASN A C 1
ATOM 882 O O . ASN A 1 108 ? -0.492 -7.225 6.162 1.00 88.19 108 ASN A O 1
ATOM 886 N N . ARG A 1 109 ? 0.978 -5.821 5.205 1.00 86.56 109 ARG A N 1
ATOM 887 C CA . ARG A 1 109 ? 0.776 -4.742 6.178 1.00 86.56 109 ARG A CA 1
ATOM 888 C C . ARG A 1 109 ? -0.633 -4.154 6.126 1.00 86.56 109 ARG A C 1
ATOM 890 O O . ARG A 1 109 ? -1.215 -3.907 7.179 1.00 86.56 109 ARG A O 1
ATOM 897 N N . GLU A 1 110 ? -1.167 -3.870 4.940 1.00 87.31 110 GLU A N 1
ATOM 898 C CA . GLU A 1 110 ? -2.540 -3.357 4.836 1.00 87.31 110 GLU A CA 1
ATOM 899 C C . GLU A 1 110 ? -3.561 -4.413 5.301 1.00 87.31 110 GLU A C 1
ATOM 901 O O . GLU A 1 110 ? -4.489 -4.073 6.028 1.00 87.31 110 GLU A O 1
ATOM 906 N N . GLY A 1 111 ? -3.327 -5.703 5.037 1.00 90.19 111 GLY A N 1
ATOM 907 C CA . GLY A 1 111 ? -4.158 -6.798 5.551 1.00 90.19 111 GLY A CA 1
ATOM 908 C C . GLY A 1 111 ? -4.151 -6.912 7.081 1.00 90.19 111 GLY A C 1
ATOM 909 O O . GLY A 1 111 ? -5.201 -7.106 7.697 1.00 90.19 111 GLY A O 1
ATOM 910 N N . GLU A 1 112 ? -2.995 -6.733 7.727 1.00 88.50 112 GLU A N 1
ATOM 911 C CA . GLU A 1 112 ? -2.919 -6.656 9.192 1.00 88.50 112 GLU A CA 1
ATOM 912 C C . GLU A 1 112 ? -3.722 -5.469 9.739 1.00 88.50 112 GLU A C 1
ATOM 914 O O . GLU A 1 112 ? -4.433 -5.602 10.741 1.00 88.50 112 GLU A O 1
ATOM 919 N N . ARG A 1 113 ? -3.654 -4.315 9.065 1.00 88.88 113 ARG A N 1
ATOM 920 C CA . ARG A 1 113 ? -4.413 -3.126 9.461 1.00 88.88 113 ARG A CA 1
ATOM 921 C C . ARG A 1 113 ? -5.916 -3.325 9.327 1.00 88.88 113 ARG A C 1
ATOM 923 O O . ARG A 1 113 ? -6.655 -2.975 10.250 1.00 88.88 113 ARG A O 1
ATOM 930 N N . ASP A 1 114 ? -6.349 -3.906 8.215 1.00 91.00 114 ASP A N 1
ATOM 931 C CA . ASP A 1 114 ? -7.752 -4.217 7.960 1.00 91.00 114 ASP A CA 1
ATOM 932 C C . ASP A 1 114 ? -8.288 -5.206 8.992 1.00 91.00 114 ASP A C 1
ATOM 934 O O . ASP A 1 114 ? -9.363 -4.994 9.550 1.00 91.00 114 ASP A O 1
ATOM 938 N N . ARG A 1 115 ? -7.506 -6.228 9.356 1.00 89.06 115 ARG A N 1
ATOM 939 C CA . ARG A 1 115 ? -7.882 -7.170 10.416 1.00 89.06 115 ARG A CA 1
ATOM 940 C C . ARG A 1 115 ? -8.090 -6.475 11.765 1.00 89.06 115 ARG A C 1
ATOM 942 O O . ARG A 1 115 ? -9.082 -6.743 12.442 1.00 89.06 115 ARG A O 1
ATOM 949 N N . ILE A 1 116 ? -7.185 -5.579 12.169 1.00 88.19 116 ILE A N 1
ATOM 950 C CA . ILE A 1 116 ? -7.331 -4.815 13.423 1.00 88.19 116 ILE A CA 1
ATOM 951 C C . ILE A 1 116 ? -8.583 -3.930 13.370 1.00 88.19 116 ILE A C 1
ATOM 953 O O . ILE A 1 116 ? -9.334 -3.877 14.345 1.00 88.19 116 ILE A O 1
ATOM 957 N N . ARG A 1 117 ? -8.841 -3.277 12.231 1.00 88.62 117 ARG A N 1
ATOM 958 C CA . ARG A 1 117 ? -10.048 -2.469 12.023 1.00 88.62 117 ARG A CA 1
ATOM 959 C C . ARG A 1 117 ? -11.320 -3.301 12.153 1.00 88.62 117 ARG A C 1
ATOM 961 O O . ARG A 1 117 ? -12.204 -2.917 12.908 1.00 88.62 117 ARG A O 1
ATOM 968 N N . MET A 1 118 ? -11.376 -4.472 11.520 1.00 88.00 118 MET A N 1
ATOM 969 C CA . MET A 1 118 ? -12.523 -5.378 11.637 1.00 88.00 118 MET A CA 1
ATOM 970 C C . MET A 1 118 ? -12.780 -5.807 13.086 1.00 88.00 118 MET A C 1
ATOM 972 O O . MET A 1 118 ? -13.928 -5.853 13.525 1.00 88.00 118 MET A O 1
ATOM 976 N N . HIS A 1 119 ? -11.725 -6.093 13.857 1.00 87.19 119 HIS A N 1
ATOM 977 C CA . HIS A 1 119 ? -11.868 -6.428 15.276 1.00 87.19 119 HIS A CA 1
ATOM 978 C C . HIS A 1 119 ? -12.395 -5.252 16.112 1.00 87.19 119 HIS A C 1
ATOM 980 O O . HIS A 1 119 ? -13.223 -5.465 17.000 1.00 87.19 119 HIS A O 1
ATOM 986 N N . TYR A 1 120 ? -11.941 -4.029 15.833 1.00 87.69 120 TYR A N 1
ATOM 987 C CA . TYR A 1 120 ? -12.433 -2.823 16.497 1.00 87.69 120 TYR A CA 1
ATOM 988 C C . TYR A 1 120 ? -13.904 -2.552 16.172 1.00 87.69 120 TYR A C 1
ATOM 990 O O . TYR A 1 120 ? -14.709 -2.416 17.092 1.00 87.69 120 TYR A O 1
ATOM 998 N N . ASP A 1 121 ? -14.271 -2.566 14.889 1.00 90.31 121 ASP A N 1
ATOM 999 C CA . ASP A 1 121 ? -15.648 -2.346 14.438 1.00 90.31 121 ASP A CA 1
ATOM 1000 C C . ASP A 1 121 ? -16.597 -3.387 15.048 1.00 90.31 121 ASP A C 1
ATOM 1002 O O . ASP A 1 121 ? -17.679 -3.055 15.535 1.00 90.31 121 ASP A O 1
ATOM 1006 N N . TYR A 1 122 ? -16.164 -4.651 15.116 1.00 89.44 122 TYR A N 1
ATOM 1007 C CA . TYR A 1 122 ? -16.906 -5.706 15.804 1.00 89.44 122 TYR A CA 1
ATOM 1008 C C . TYR A 1 122 ? -17.112 -5.397 17.296 1.00 89.44 122 TYR A C 1
ATOM 1010 O O . TYR A 1 122 ? -18.225 -5.538 17.809 1.00 89.44 122 TYR A O 1
ATOM 1018 N N . ALA A 1 123 ? -16.068 -4.957 18.004 1.00 87.88 123 ALA A N 1
ATOM 1019 C CA . ALA A 1 123 ? -16.155 -4.639 19.427 1.00 87.88 123 ALA A CA 1
ATOM 1020 C C . ALA A 1 123 ? -17.082 -3.440 19.700 1.00 87.88 1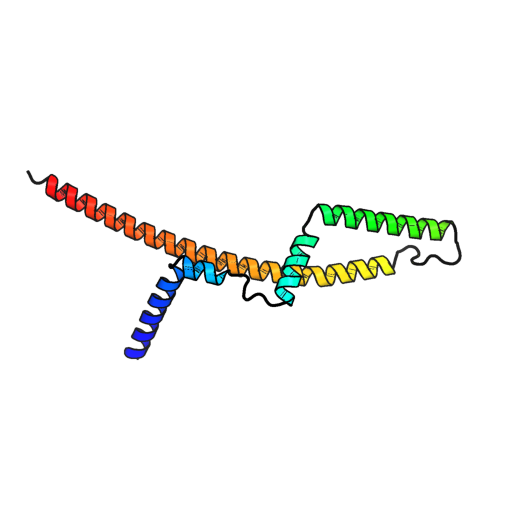23 ALA A C 1
ATOM 1022 O O . ALA A 1 123 ? -17.898 -3.493 20.625 1.00 87.88 123 ALA A O 1
ATOM 1023 N N . VAL A 1 124 ? -17.007 -2.393 18.875 1.00 89.19 124 VAL A N 1
ATOM 1024 C CA . VAL A 1 124 ? -17.890 -1.219 18.956 1.00 89.19 124 VAL A CA 1
ATOM 1025 C C . VAL A 1 124 ? -19.342 -1.615 18.698 1.00 89.19 124 VAL A C 1
ATOM 1027 O O . VAL A 1 124 ? -20.211 -1.286 19.505 1.00 89.19 124 VAL A O 1
ATOM 1030 N N . ASN A 1 125 ? -19.608 -2.393 17.646 1.00 91.81 125 ASN A N 1
ATOM 1031 C CA . ASN A 1 125 ? -20.959 -2.861 17.329 1.00 91.81 125 ASN A CA 1
ATOM 1032 C C . ASN A 1 125 ? -21.560 -3.699 18.462 1.00 91.81 125 ASN A C 1
ATOM 1034 O O . ASN A 1 125 ? -22.715 -3.508 18.840 1.00 91.81 125 ASN A O 1
ATOM 1038 N N . ARG A 1 126 ? -20.770 -4.591 19.069 1.00 91.44 126 ARG A N 1
ATOM 1039 C CA . ARG A 1 126 ? -21.215 -5.391 20.220 1.00 91.44 126 ARG A CA 1
ATOM 1040 C C . ARG A 1 126 ? -21.495 -4.543 21.457 1.00 91.44 126 ARG A C 1
ATOM 1042 O O . ARG A 1 126 ? -22.394 -4.880 22.228 1.00 91.44 126 ARG A O 1
ATOM 1049 N N . LYS A 1 127 ? -20.736 -3.466 21.669 1.00 88.62 127 LYS A N 1
ATOM 1050 C CA . LYS A 1 127 ? -20.990 -2.509 22.751 1.00 88.62 127 LYS A CA 1
ATOM 1051 C C . LYS A 1 127 ? -22.295 -1.745 22.509 1.00 88.62 127 LYS A C 1
ATOM 1053 O O . LYS A 1 127 ? -23.136 -1.718 23.401 1.00 88.62 127 LYS A O 1
ATOM 1058 N N . ALA A 1 128 ? -22.498 -1.233 21.297 1.00 91.25 128 ALA A N 1
ATOM 1059 C CA . ALA A 1 128 ? -23.730 -0.549 20.910 1.00 91.25 128 ALA A CA 1
ATOM 1060 C C . ALA A 1 128 ? -24.966 -1.457 21.048 1.00 91.25 128 ALA A C 1
ATOM 1062 O O . ALA A 1 128 ? -25.989 -1.030 21.574 1.00 91.25 128 ALA A O 1
ATOM 1063 N N . GLU A 1 129 ? -24.868 -2.734 20.657 1.00 94.75 129 GLU A N 1
ATOM 1064 C CA . GLU A 1 129 ? -25.956 -3.710 20.828 1.00 94.75 129 GLU A CA 1
ATOM 1065 C C . GLU A 1 129 ? -26.361 -3.873 22.305 1.00 94.75 129 GLU A C 1
ATOM 1067 O O . GLU A 1 129 ? -27.551 -3.928 22.622 1.00 94.75 129 GLU A O 1
ATOM 1072 N N . LYS A 1 130 ? -25.382 -3.933 23.221 1.00 94.06 130 LYS A N 1
ATOM 1073 C CA . LYS A 1 130 ? -25.645 -4.020 24.666 1.00 94.06 130 LYS A CA 1
ATOM 1074 C C . LYS A 1 130 ? -26.311 -2.755 25.198 1.00 94.06 130 LYS A C 1
ATOM 1076 O O . LYS A 1 130 ? -27.331 -2.870 25.869 1.00 94.06 130 LYS A O 1
ATOM 1081 N N . GLU A 1 131 ? -25.780 -1.582 24.859 1.00 93.12 131 GLU A N 1
ATOM 1082 C CA . GLU A 1 131 ? -26.338 -0.290 25.285 1.00 93.12 131 GLU A CA 1
ATOM 1083 C C . GLU A 1 131 ? -27.782 -0.112 24.785 1.00 93.12 131 GLU A C 1
ATOM 1085 O O . GLU A 1 131 ? -28.660 0.276 25.550 1.00 93.12 131 GLU A O 1
ATOM 1090 N N . ILE A 1 132 ? -28.077 -0.493 23.535 1.00 94.75 132 ILE A N 1
ATOM 1091 C CA . ILE A 1 132 ? -29.447 -0.470 22.995 1.00 94.75 132 ILE A CA 1
ATOM 1092 C C . ILE A 1 132 ? -30.362 -1.423 23.769 1.00 94.75 132 ILE A C 1
ATOM 1094 O O . ILE A 1 132 ? -31.497 -1.064 24.082 1.00 94.75 132 ILE A O 1
ATOM 1098 N N . ARG A 1 133 ? -29.896 -2.634 24.092 1.00 95.06 133 ARG A N 1
ATOM 1099 C CA . ARG A 1 133 ? -30.688 -3.604 24.863 1.00 95.06 133 ARG A CA 1
ATOM 1100 C C . ARG A 1 133 ? -30.982 -3.100 26.280 1.00 95.06 133 ARG A C 1
ATOM 1102 O O . ARG A 1 133 ? -32.082 -3.324 26.783 1.00 95.06 133 ARG A O 1
ATOM 1109 N N . GLU A 1 134 ? -30.026 -2.429 26.911 1.00 95.31 134 GLU A N 1
ATOM 1110 C CA . GLU A 1 134 ? -30.209 -1.790 28.218 1.00 95.31 134 GLU A CA 1
ATOM 1111 C C . GLU A 1 134 ? -31.236 -0.654 28.134 1.00 95.31 134 GLU A C 1
ATOM 1113 O O . GLU A 1 134 ? -32.213 -0.672 28.878 1.00 95.31 134 GLU A O 1
ATOM 1118 N N . LEU A 1 135 ? -31.126 0.234 27.140 1.00 94.62 135 LEU A N 1
ATOM 1119 C CA . LEU A 1 135 ? -32.118 1.290 26.899 1.00 94.62 135 LEU A CA 1
ATOM 1120 C C . LEU A 1 135 ? -33.525 0.729 26.642 1.00 94.62 135 LEU A C 1
ATOM 1122 O O . LEU A 1 135 ? -34.510 1.250 27.162 1.00 94.62 135 LEU A O 1
ATOM 1126 N N . GLN A 1 136 ? -33.649 -0.354 25.869 1.00 95.94 136 GLN A N 1
ATOM 1127 C CA . GLN A 1 136 ? -34.934 -1.026 25.636 1.00 95.94 136 GLN A CA 1
ATOM 1128 C C . GLN A 1 136 ? -35.549 -1.565 26.931 1.00 95.94 136 GLN A C 1
ATOM 1130 O O . GLN A 1 136 ? -36.772 -1.507 27.111 1.00 95.94 136 GLN A O 1
ATOM 1135 N N . LYS A 1 137 ? -34.714 -2.086 27.834 1.00 95.44 137 LYS A N 1
ATOM 1136 C CA . LYS A 1 137 ? -35.148 -2.563 29.145 1.00 95.44 137 LYS A CA 1
ATOM 1137 C C . LYS A 1 137 ? -35.624 -1.401 30.015 1.00 95.44 137 LYS A C 1
ATOM 1139 O O . LYS A 1 137 ? -36.743 -1.463 30.518 1.00 95.44 137 LYS A O 1
ATOM 1144 N N . ASP A 1 138 ? -34.848 -0.324 30.093 1.00 95.06 138 ASP A N 1
ATOM 1145 C CA . ASP A 1 138 ? -35.200 0.871 30.865 1.00 95.06 138 ASP A CA 1
ATOM 1146 C C . ASP A 1 138 ? -36.514 1.499 30.369 1.00 95.06 138 ASP A C 1
ATOM 1148 O O . ASP A 1 138 ? -37.399 1.817 31.166 1.00 95.06 138 ASP A O 1
ATOM 1152 N N . ILE A 1 139 ? -36.704 1.598 29.047 1.00 94.50 139 ILE A N 1
ATOM 1153 C CA . ILE A 1 139 ? -37.958 2.070 28.435 1.00 94.50 139 ILE A CA 1
ATOM 1154 C C . ILE A 1 139 ? -39.134 1.162 28.815 1.00 94.50 139 ILE A C 1
ATOM 1156 O O . ILE A 1 139 ? -40.220 1.650 29.143 1.00 94.50 139 ILE A O 1
ATOM 1160 N N . SER A 1 140 ? -38.938 -0.157 28.779 1.00 93.12 140 SER A N 1
ATOM 1161 C CA . SER A 1 140 ? -39.976 -1.129 29.140 1.00 93.12 140 SER A CA 1
ATOM 1162 C C . SER A 1 140 ? -40.360 -1.027 30.618 1.00 93.12 140 SER A C 1
ATOM 1164 O O . SER A 1 140 ? -41.548 -1.071 30.950 1.00 93.12 140 SER A O 1
ATOM 1166 N N . ASP A 1 141 ? -39.381 -0.820 31.497 1.00 94.19 141 ASP A N 1
ATOM 1167 C CA . ASP A 1 141 ? -39.589 -0.649 32.935 1.00 94.19 141 ASP A CA 1
ATOM 1168 C C . ASP A 1 141 ? -40.323 0.665 33.251 1.00 94.19 141 ASP A C 1
ATOM 1170 O O . ASP A 1 141 ? -41.261 0.672 34.058 1.00 94.19 141 ASP A O 1
ATOM 1174 N N . ILE A 1 142 ? -39.973 1.767 32.575 1.00 93.38 142 ILE A N 1
ATOM 1175 C CA . ILE A 1 142 ? -40.694 3.048 32.677 1.00 93.38 142 ILE A CA 1
ATOM 1176 C C . ILE A 1 142 ? -42.141 2.885 32.195 1.00 93.38 142 ILE A C 1
ATOM 1178 O O . ILE A 1 142 ? -43.073 3.270 32.904 1.00 93.38 142 ILE A O 1
ATOM 1182 N N . LYS A 1 143 ? -42.353 2.258 31.029 1.00 92.06 143 LYS A N 1
ATOM 1183 C CA . LYS A 1 143 ? -43.696 1.990 30.491 1.00 92.06 143 LYS A CA 1
ATOM 1184 C C . LYS A 1 143 ? -44.535 1.163 31.463 1.00 92.06 143 LYS A C 1
ATOM 1186 O O . LYS A 1 143 ? -45.704 1.479 31.676 1.00 92.06 143 LYS A O 1
ATOM 1191 N N . ARG A 1 144 ? -43.946 0.138 32.086 1.00 92.12 144 ARG A N 1
ATOM 1192 C CA . ARG A 1 144 ? -44.627 -0.686 33.091 1.00 92.12 144 ARG A CA 1
ATOM 1193 C C . ARG A 1 144 ? -45.065 0.147 34.291 1.00 92.12 144 ARG A C 1
ATOM 1195 O O . ARG A 1 144 ? -46.212 0.015 34.690 1.00 92.12 144 ARG A O 1
ATOM 1202 N N . LYS A 1 145 ? -44.200 1.014 34.831 1.00 89.00 145 LYS A N 1
ATOM 1203 C CA . LYS A 1 145 ? -44.536 1.896 35.966 1.00 89.00 145 LYS A CA 1
ATOM 1204 C C . LYS A 1 145 ? -45.641 2.903 35.630 1.00 89.00 145 LYS A C 1
ATOM 1206 O O . LYS A 1 145 ? -46.473 3.173 36.484 1.00 89.00 145 LYS A O 1
ATOM 1211 N N . MET A 1 146 ? -45.673 3.429 34.403 1.00 85.62 146 MET A N 1
ATOM 1212 C CA . MET A 1 146 ? -46.720 4.365 33.961 1.00 85.62 146 MET A CA 1
ATOM 1213 C C . MET A 1 146 ? -48.070 3.692 33.680 1.00 85.62 146 MET A C 1
ATOM 1215 O O . MET A 1 146 ? -49.102 4.341 33.804 1.00 85.62 146 MET A O 1
ATOM 1219 N N . ASN A 1 147 ? -48.075 2.406 33.313 1.00 78.69 147 ASN A N 1
ATOM 1220 C CA . ASN A 1 147 ? -49.295 1.629 33.064 1.00 78.69 147 ASN A CA 1
ATOM 1221 C C . ASN A 1 147 ? -49.900 1.015 34.343 1.00 78.69 147 ASN A C 1
ATOM 1223 O O . ASN A 1 147 ? -50.840 0.231 34.258 1.00 78.69 147 ASN A O 1
ATOM 1227 N N . VAL A 1 148 ? -49.352 1.336 35.522 1.00 57.28 148 VAL A N 1
ATOM 1228 C CA . VAL A 1 148 ? -49.998 1.066 36.812 1.00 57.28 148 VAL A CA 1
ATOM 1229 C C . VAL A 1 148 ? -50.837 2.292 37.178 1.00 57.28 148 VAL A C 1
ATOM 1231 O O . VAL A 1 148 ? -50.367 3.206 37.856 1.00 57.28 148 VAL A O 1
ATOM 1234 N N . LYS A 1 149 ? -52.073 2.318 36.685 1.00 46.09 149 LYS A N 1
ATOM 1235 C CA . LYS A 1 149 ? -53.181 3.119 37.208 1.00 46.09 149 LYS A CA 1
ATOM 1236 C C . LYS A 1 149 ? -54.457 2.301 37.100 1.00 46.09 149 LYS A C 1
ATOM 1238 O O . LYS A 1 149 ? -54.624 1.653 36.045 1.00 46.09 149 LYS A O 1
#

Radius of gyration: 30.1 Å; chains: 1; bounding box: 81×29×82 Å

Sequence (149 aa):
MQKETREYVINIDKVHKNILNPEHFHSLFSKKNLTIGQKAADILTKFAGSWTFIIIFGLILILWVITNGYFLIKWYQGAFDPYPFILLNLFLSCLAAIQAPIILMSQNREGERDRIRMHYDYAVNRKAEKEIRELQKDISDIKRKMNVK

Foldseek 3Di:
DVVVVVVVVVVVVVVLVLLLDPVSVVVVPDPPPQDPLRVVLVVCCVQVPDPVNVVVVVVVVVVVCVVLVVCCVPPVPDRPADPVRPVVVVVVVVVVVVNVVSVVVNVVVVVVSVVSVVVNVVSVVVVVVVVVVVVVVVVVVVVVVVPPD

Secondary structure (DSSP, 8-state):
-HHHHHHHHHHHHHHHHHHH-HHHHHHHT-GGG--HHHHHHHHHHHHHT-HHHHHHHHHHHHHHHHHHHHHHHH-TT--SS-TTTHHHHHHHHHHHHHHHHHHHHHHHHHHHHHHHHHHHHHHHHHHHHHHHHHHHHHHHHHHHHHT--